Protein AF-A0A1I5VGD1-F1 (afdb_monomer_lite)

Foldseek 3Di:
DVVVDVDPVVVVVVVCVVPVPDDDDDDPDDDPVVVVVVVVVPPDPDPPPDDDDDPDDD

Secondary structure (DSSP, 8-state):
-TTTSSSHHHHHHHHHHHHTT-------PPPHHHHHHHHHHHSSPPPPSSPPPP----

Sequence (58 aa):
WNRVFPDPAMTLAAIDRLVHHATIVEMNVESYRRRTALERKRGPGRPPSHATPKTVAD

Structure (mmCIF, N/CA/C/O backbone):
data_AF-A0A1I5VGD1-F1
#
_entry.id   AF-A0A1I5VGD1-F1
#
loop_
_atom_site.group_PDB
_atom_site.id
_atom_site.type_symbol
_atom_site.label_atom_id
_atom_site.label_alt_id
_atom_site.label_comp_id
_atom_site.label_asym_id
_atom_site.label_entity_id
_atom_site.label_seq_id
_atom_site.pdbx_PDB_ins_code
_atom_site.Cartn_x
_atom_site.Cartn_y
_atom_site.Cartn_z
_atom_site.occupancy
_atom_site.B_iso_or_equiv
_atom_site.auth_seq_id
_atom_site.auth_comp_id
_atom_site.auth_asym_id
_atom_site.auth_atom_id
_atom_site.pdbx_PDB_model_num
ATOM 1 N N . TRP A 1 1 ? 7.125 -9.903 -3.523 1.00 83.44 1 TRP A N 1
ATOM 2 C CA . TRP A 1 1 ? 7.150 -9.523 -4.947 1.00 83.44 1 TRP A CA 1
ATOM 3 C C . TRP A 1 1 ? 7.717 -10.609 -5.851 1.00 83.44 1 TRP A C 1
ATOM 5 O O . TRP A 1 1 ? 6.983 -11.028 -6.726 1.00 83.44 1 TRP A O 1
ATOM 15 N N . ASN A 1 2 ? 8.893 -11.188 -5.576 1.00 84.56 2 ASN A N 1
ATOM 16 C CA . ASN A 1 2 ? 9.527 -12.238 -6.413 1.00 84.56 2 ASN A CA 1
ATOM 17 C C . ASN A 1 2 ? 8.737 -13.557 -6.605 1.00 84.56 2 ASN A C 1
ATOM 19 O O . ASN A 1 2 ? 9.162 -14.418 -7.359 1.00 84.56 2 ASN A O 1
ATOM 23 N N . ARG A 1 3 ? 7.626 -13.758 -5.881 1.00 89.88 3 ARG A N 1
ATOM 24 C CA . ARG A 1 3 ? 6.685 -14.882 -6.088 1.00 89.88 3 ARG A CA 1
ATOM 25 C C . ARG A 1 3 ? 5.418 -14.482 -6.849 1.00 89.88 3 ARG A C 1
ATOM 27 O O . ARG A 1 3 ? 4.651 -15.343 -7.249 1.00 89.88 3 ARG A O 1
ATOM 34 N N . VAL A 1 4 ? 5.167 -13.180 -6.944 1.00 90.38 4 VAL A N 1
ATOM 35 C CA . VAL A 1 4 ? 3.964 -12.579 -7.537 1.00 90.38 4 VAL A CA 1
ATOM 36 C C . VAL A 1 4 ? 4.274 -12.098 -8.949 1.00 90.38 4 VAL A C 1
ATOM 38 O O . VAL A 1 4 ? 3.447 -12.256 -9.838 1.00 90.38 4 VAL A O 1
ATOM 41 N N . PHE A 1 5 ? 5.478 -11.559 -9.156 1.00 91.19 5 PHE A N 1
ATOM 42 C CA . PHE A 1 5 ? 5.970 -11.156 -10.462 1.00 91.19 5 PHE A CA 1
ATOM 43 C C . PHE A 1 5 ? 7.139 -12.040 -10.903 1.00 91.19 5 PHE A C 1
ATOM 45 O O . PHE A 1 5 ? 7.975 -12.393 -10.065 1.00 91.19 5 PHE A O 1
ATOM 52 N N . PRO A 1 6 ? 7.197 -12.381 -12.201 1.00 88.44 6 PRO A N 1
ATOM 53 C CA . PRO A 1 6 ? 8.242 -13.218 -12.777 1.00 88.44 6 PRO A CA 1
ATOM 54 C C . PRO A 1 6 ? 9.614 -12.532 -12.777 1.00 88.44 6 PRO A C 1
ATOM 56 O O . PRO A 1 6 ? 10.624 -13.223 -12.679 1.00 88.44 6 PRO A O 1
ATOM 59 N N . ASP A 1 7 ? 9.663 -11.196 -12.831 1.00 92.19 7 ASP A N 1
ATOM 60 C CA . ASP A 1 7 ? 10.911 -10.438 -12.781 1.00 92.19 7 ASP A CA 1
ATOM 61 C C . ASP A 1 7 ? 10.769 -9.060 -12.081 1.00 92.19 7 ASP A C 1
ATOM 63 O O . ASP A 1 7 ? 9.658 -8.527 -11.919 1.00 92.19 7 ASP A O 1
ATOM 67 N N . PRO A 1 8 ? 11.890 -8.458 -11.632 1.00 92.50 8 PRO A N 1
ATOM 68 C CA . PRO A 1 8 ? 11.881 -7.155 -10.966 1.00 92.50 8 PRO A CA 1
ATOM 69 C C . PRO A 1 8 ? 11.450 -5.982 -11.858 1.00 92.50 8 PRO A C 1
ATOM 71 O O . PRO A 1 8 ? 10.828 -5.043 -11.357 1.00 92.50 8 PRO A O 1
ATOM 74 N N . ALA A 1 9 ? 11.745 -6.017 -13.162 1.00 94.00 9 ALA A N 1
ATOM 75 C CA . ALA A 1 9 ? 11.381 -4.937 -14.078 1.00 94.00 9 ALA A CA 1
ATOM 76 C C . ALA A 1 9 ? 9.857 -4.865 -14.257 1.00 94.00 9 ALA A C 1
ATOM 78 O O . ALA A 1 9 ? 9.282 -3.776 -14.243 1.00 94.00 9 ALA A O 1
ATOM 79 N N . MET A 1 10 ? 9.182 -6.015 -14.302 1.00 95.00 10 MET A N 1
ATOM 80 C CA . MET A 1 10 ? 7.723 -6.081 -14.292 1.00 95.00 10 MET A CA 1
ATOM 81 C C . MET A 1 10 ? 7.123 -5.496 -13.004 1.00 95.00 10 MET A C 1
ATOM 83 O O . MET A 1 10 ? 6.116 -4.792 -13.068 1.00 95.00 10 MET A O 1
ATOM 87 N N . THR A 1 11 ? 7.757 -5.725 -11.846 1.00 94.38 11 THR A N 1
ATOM 88 C CA . THR A 1 11 ? 7.321 -5.133 -10.565 1.00 94.38 11 THR A CA 1
ATOM 89 C C . THR A 1 11 ? 7.358 -3.603 -10.624 1.00 94.38 11 THR A C 1
ATOM 91 O O . THR A 1 11 ? 6.388 -2.950 -10.245 1.00 94.38 11 THR A O 1
ATOM 94 N N . LEU A 1 12 ? 8.454 -3.030 -11.135 1.00 95.00 12 LEU A N 1
ATOM 95 C CA . LEU A 1 12 ? 8.609 -1.580 -11.285 1.00 95.00 12 LEU A CA 1
ATOM 96 C C . LEU A 1 12 ? 7.591 -0.994 -12.263 1.00 95.00 12 LEU A C 1
ATOM 98 O O . LEU A 1 12 ? 6.932 -0.016 -11.927 1.00 95.00 12 LEU A O 1
ATOM 102 N N . ALA A 1 13 ? 7.405 -1.625 -13.425 1.00 95.56 13 ALA A N 1
ATOM 103 C CA . ALA A 1 13 ? 6.432 -1.175 -14.419 1.00 95.56 13 ALA A CA 1
ATOM 104 C C . ALA A 1 13 ? 4.990 -1.193 -13.882 1.00 95.56 13 ALA A C 1
ATOM 106 O O . ALA A 1 13 ? 4.180 -0.338 -14.238 1.00 95.56 13 ALA A O 1
ATOM 107 N N . ALA A 1 14 ? 4.654 -2.164 -13.027 1.00 94.75 14 ALA A N 1
ATOM 108 C CA . ALA A 1 14 ? 3.351 -2.219 -12.378 1.00 94.75 14 ALA A CA 1
ATOM 109 C C . ALA A 1 14 ? 3.183 -1.097 -11.342 1.00 94.75 14 ALA A C 1
ATOM 111 O O . ALA A 1 14 ? 2.151 -0.429 -11.339 1.00 94.75 14 ALA A O 1
ATOM 112 N N . ILE A 1 15 ? 4.191 -0.872 -10.492 1.00 95.25 15 ILE A N 1
ATOM 113 C CA . ILE A 1 15 ? 4.163 0.201 -9.489 1.00 95.25 15 ILE 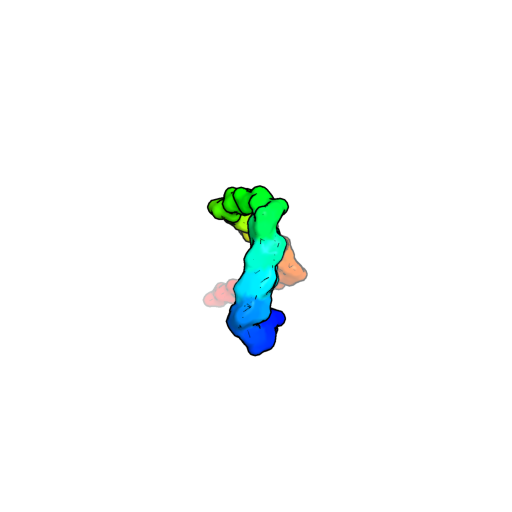A CA 1
ATOM 114 C C . ILE A 1 15 ? 4.042 1.564 -10.172 1.00 95.25 15 ILE A C 1
ATOM 116 O O . ILE A 1 15 ? 3.139 2.311 -9.819 1.00 95.25 15 ILE A O 1
ATOM 120 N N . ASP A 1 16 ? 4.885 1.851 -11.165 1.00 96.88 16 ASP A N 1
ATOM 121 C CA . ASP A 1 16 ? 4.908 3.115 -11.913 1.00 96.88 16 ASP A CA 1
ATOM 122 C C . ASP A 1 16 ? 3.519 3.502 -12.450 1.00 96.88 16 ASP A C 1
ATOM 124 O O . ASP A 1 16 ? 2.995 4.575 -12.146 1.00 96.88 16 ASP A O 1
ATOM 128 N N . ARG A 1 17 ? 2.854 2.570 -13.143 1.00 96.44 17 ARG A N 1
ATOM 129 C CA . ARG A 1 17 ? 1.500 2.782 -13.678 1.00 96.44 17 ARG A CA 1
ATOM 130 C C . ARG A 1 17 ? 0.456 2.993 -12.585 1.00 96.44 17 ARG A C 1
ATOM 132 O O . ARG A 1 17 ? -0.449 3.801 -12.765 1.00 96.44 17 ARG A O 1
ATOM 139 N N . LEU A 1 18 ? 0.557 2.260 -11.473 1.00 95.94 18 LEU A N 1
ATOM 140 C CA . LEU A 1 18 ? -0.384 2.377 -10.357 1.00 95.94 18 LEU A CA 1
ATOM 141 C C . LEU A 1 18 ? -0.247 3.716 -9.632 1.00 95.94 18 LEU A C 1
ATOM 143 O O . LEU A 1 18 ? -1.257 4.272 -9.212 1.00 95.94 18 LEU A O 1
ATOM 147 N N . VAL A 1 19 ? 0.974 4.232 -9.477 1.00 97.31 19 VAL A N 1
ATOM 148 C CA . VAL A 1 19 ? 1.218 5.467 -8.718 1.00 97.31 19 VAL A CA 1
ATOM 149 C C . VAL A 1 19 ? 1.060 6.739 -9.550 1.00 97.31 19 VAL A C 1
ATOM 151 O O . VAL A 1 19 ? 0.861 7.800 -8.966 1.00 97.31 19 VAL A O 1
ATOM 154 N N . HIS A 1 20 ? 1.090 6.651 -10.886 1.00 97.81 20 HIS A N 1
ATOM 155 C CA . HIS A 1 20 ? 1.072 7.807 -11.793 1.00 97.81 20 HIS A CA 1
ATOM 156 C C . HIS A 1 20 ? -0.064 8.813 -11.515 1.00 97.81 20 HIS A C 1
ATOM 158 O O . HIS A 1 20 ? 0.151 10.025 -11.538 1.00 97.81 20 HIS A O 1
ATOM 164 N N . HIS A 1 21 ? -1.262 8.318 -11.196 1.00 97.75 21 HIS A N 1
ATOM 165 C CA . HIS A 1 21 ? -2.423 9.137 -10.8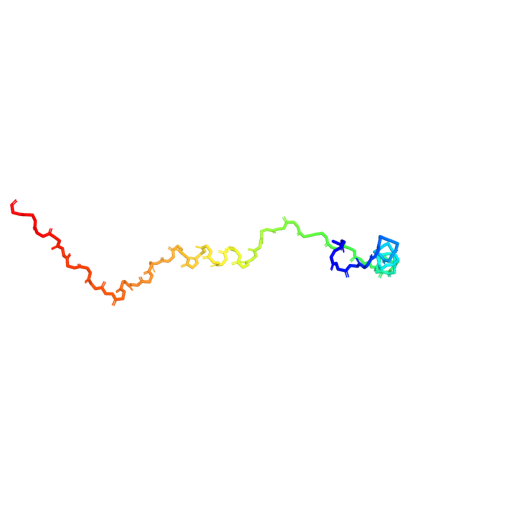31 1.00 97.75 21 HIS A CA 1
ATOM 166 C C . HIS A 1 21 ? -3.139 8.583 -9.593 1.00 97.75 21 HIS A C 1
ATOM 168 O O . HIS A 1 21 ? -4.361 8.444 -9.579 1.00 97.75 21 HIS A O 1
ATOM 174 N N . ALA A 1 22 ? -2.377 8.239 -8.554 1.00 97.25 22 ALA A N 1
ATOM 175 C CA . ALA A 1 22 ? -2.937 7.773 -7.291 1.00 97.25 22 ALA A CA 1
ATOM 176 C C . ALA A 1 22 ? -2.776 8.804 -6.173 1.00 97.25 22 ALA A C 1
ATOM 178 O O . ALA A 1 22 ? -1.754 9.475 -6.045 1.00 97.25 22 ALA A O 1
ATOM 179 N N . THR A 1 23 ? -3.773 8.862 -5.295 1.00 97.56 23 THR A N 1
ATOM 180 C CA . THR A 1 23 ? -3.614 9.440 -3.961 1.00 97.56 23 THR A CA 1
ATOM 181 C C . THR A 1 23 ? -3.273 8.311 -2.996 1.00 97.56 23 THR A C 1
ATOM 183 O O . THR A 1 23 ? -4.066 7.388 -2.813 1.00 97.56 23 THR A O 1
ATOM 186 N N . ILE A 1 24 ? -2.089 8.365 -2.389 1.00 96.06 24 ILE A N 1
ATOM 187 C CA . ILE A 1 24 ? -1.639 7.351 -1.431 1.00 96.06 24 ILE A CA 1
ATOM 188 C C . ILE A 1 24 ? -2.180 7.712 -0.047 1.00 96.06 24 ILE A C 1
ATOM 190 O O . ILE A 1 24 ? -1.892 8.788 0.473 1.00 96.06 24 ILE A O 1
ATOM 194 N N . VAL A 1 25 ? -2.950 6.803 0.552 1.00 95.69 25 VAL A N 1
ATOM 195 C CA . VAL A 1 25 ? -3.437 6.936 1.930 1.00 95.69 25 VAL A CA 1
ATOM 196 C C . VAL A 1 25 ? -2.652 5.986 2.820 1.00 95.69 25 VAL A C 1
ATOM 198 O O . VAL A 1 25 ? -2.730 4.767 2.670 1.00 95.69 25 VAL A O 1
ATOM 201 N N . GLU A 1 26 ? -1.901 6.543 3.761 1.00 94.38 26 GLU A N 1
ATOM 202 C CA . GLU A 1 26 ? -1.147 5.765 4.737 1.00 94.38 26 GLU A CA 1
ATOM 203 C C . GLU A 1 26 ? -2.027 5.424 5.946 1.00 94.38 26 GLU A C 1
ATOM 205 O O . GLU A 1 26 ? -2.632 6.296 6.568 1.00 94.38 26 GLU A O 1
ATOM 210 N N . MET A 1 27 ? -2.111 4.137 6.285 1.00 92.62 27 MET A N 1
ATOM 211 C CA . MET A 1 27 ? -2.933 3.641 7.388 1.00 92.62 27 MET A CA 1
ATOM 212 C C . MET A 1 27 ? -2.109 2.704 8.271 1.00 92.62 27 MET A C 1
ATOM 214 O O . MET A 1 27 ? -2.087 1.494 8.064 1.00 92.62 27 MET A O 1
ATOM 218 N N . ASN A 1 28 ? -1.465 3.259 9.295 1.00 91.62 28 ASN A N 1
ATOM 219 C CA . ASN A 1 28 ? -0.626 2.509 10.239 1.00 91.62 28 ASN A CA 1
ATOM 220 C C . ASN A 1 28 ? -1.370 2.159 11.535 1.00 91.62 28 ASN A C 1
ATOM 222 O O . ASN A 1 28 ? -0.851 2.325 12.637 1.00 91.62 28 ASN A O 1
ATOM 226 N N . VAL A 1 29 ? -2.621 1.717 11.416 1.00 93.19 29 VAL A N 1
ATOM 227 C CA . VAL A 1 29 ? -3.473 1.398 12.572 1.00 93.19 29 VAL A CA 1
ATOM 228 C C . VAL A 1 29 ? -3.483 -0.109 12.826 1.00 93.19 29 VAL A C 1
ATOM 230 O O . VAL A 1 29 ? -3.230 -0.917 11.931 1.00 93.19 29 VAL A O 1
ATOM 233 N N . GLU A 1 30 ? -3.797 -0.510 14.058 1.00 93.56 30 GLU A N 1
ATOM 234 C CA . GLU A 1 30 ? -4.030 -1.915 14.376 1.00 93.56 30 GLU A CA 1
ATOM 235 C C . GLU A 1 30 ? -5.117 -2.534 13.474 1.00 93.56 30 GLU A C 1
ATOM 237 O O . GLU A 1 30 ? -6.171 -1.946 13.220 1.00 93.56 30 GLU A O 1
ATOM 242 N N . SER A 1 31 ? -4.888 -3.782 13.051 1.00 95.06 31 SER A N 1
ATOM 243 C CA . SER A 1 31 ? -5.891 -4.585 12.353 1.00 95.06 31 SER A CA 1
ATOM 244 C C . SER A 1 31 ? -7.184 -4.696 13.165 1.00 95.06 31 SER A C 1
ATOM 246 O O . SER A 1 31 ? -7.223 -5.320 14.228 1.00 95.06 31 SER A O 1
ATOM 248 N N . TYR A 1 32 ? -8.278 -4.185 12.596 1.00 95.19 32 TYR A N 1
ATOM 249 C CA . TYR A 1 32 ? -9.625 -4.334 13.151 1.00 95.19 32 TYR A CA 1
ATOM 250 C C . TYR A 1 32 ? -9.945 -5.797 13.493 1.00 95.19 32 TYR A C 1
ATOM 252 O O . TYR A 1 32 ? -10.403 -6.102 14.591 1.00 95.19 32 TYR A O 1
ATOM 260 N N . ARG A 1 33 ? -9.629 -6.728 12.579 1.00 94.88 33 ARG A N 1
ATOM 261 C CA . ARG A 1 33 ? -9.902 -8.162 12.772 1.00 94.88 33 ARG A CA 1
ATOM 262 C C . ARG A 1 33 ? -9.136 -8.732 13.961 1.00 94.88 33 ARG A C 1
ATOM 264 O O . ARG A 1 33 ? -9.689 -9.542 14.702 1.00 94.88 33 ARG A O 1
ATOM 271 N N . ARG A 1 34 ? -7.881 -8.308 14.149 1.00 94.19 34 ARG A N 1
ATOM 272 C CA . ARG A 1 34 ? -7.070 -8.713 15.302 1.00 94.19 34 ARG A CA 1
ATOM 273 C C . ARG A 1 34 ? -7.708 -8.225 16.597 1.00 94.19 34 ARG A C 1
ATOM 275 O O . ARG A 1 34 ? -7.934 -9.045 17.485 1.00 94.19 34 ARG A O 1
ATOM 282 N N . ARG A 1 35 ? -8.054 -6.937 16.673 1.00 93.00 35 ARG A N 1
ATOM 283 C CA . ARG A 1 35 ? -8.721 -6.343 17.837 1.00 93.00 35 ARG A CA 1
ATOM 284 C C . ARG A 1 35 ? -10.017 -7.080 18.185 1.00 93.00 35 ARG A C 1
ATOM 286 O O . ARG A 1 35 ? -10.163 -7.543 19.310 1.00 93.00 35 ARG A O 1
ATOM 293 N N . THR A 1 36 ? -10.900 -7.305 17.212 1.00 93.31 36 THR A N 1
ATOM 294 C CA . THR A 1 36 ? -12.161 -8.034 17.431 1.00 93.31 36 THR A CA 1
ATOM 295 C C . THR A 1 36 ? -11.938 -9.488 17.854 1.00 93.31 36 THR A C 1
ATOM 297 O O . THR A 1 36 ? -12.668 -10.009 18.695 1.00 93.31 36 THR A O 1
ATOM 300 N N . ALA A 1 37 ? -10.929 -10.175 17.309 1.00 93.00 37 ALA A N 1
ATOM 301 C CA . ALA A 1 37 ? -10.598 -11.532 17.738 1.00 93.00 37 ALA A CA 1
ATOM 302 C C . ALA A 1 37 ? -10.102 -11.568 19.194 1.00 93.00 37 ALA A C 1
ATOM 304 O O . ALA A 1 37 ? -10.463 -12.478 19.939 1.00 93.00 37 ALA A O 1
ATOM 305 N N . LEU A 1 38 ? -9.307 -10.577 19.610 1.00 91.19 38 LEU A N 1
ATOM 306 C CA . LEU A 1 38 ? -8.867 -10.431 20.997 1.00 91.19 38 LEU A CA 1
ATOM 307 C C . LEU A 1 38 ? -10.040 -10.111 21.931 1.00 91.19 38 LEU A C 1
ATOM 309 O O . LEU A 1 38 ? -10.157 -10.741 22.976 1.00 91.19 38 LEU A O 1
ATOM 313 N N . GLU A 1 39 ? -10.939 -9.204 21.544 1.00 89.19 39 GLU A N 1
ATOM 314 C CA . GLU A 1 39 ? -12.168 -8.895 22.291 1.00 89.19 39 GLU A CA 1
ATOM 315 C C . GLU A 1 39 ? -13.049 -10.143 22.469 1.00 89.19 39 GLU A C 1
ATOM 317 O O . GLU A 1 39 ? -13.474 -10.444 23.582 1.00 89.19 39 GLU A O 1
ATOM 322 N N . ARG A 1 40 ? -13.242 -10.946 21.412 1.00 85.69 40 ARG A N 1
ATOM 323 C CA . ARG A 1 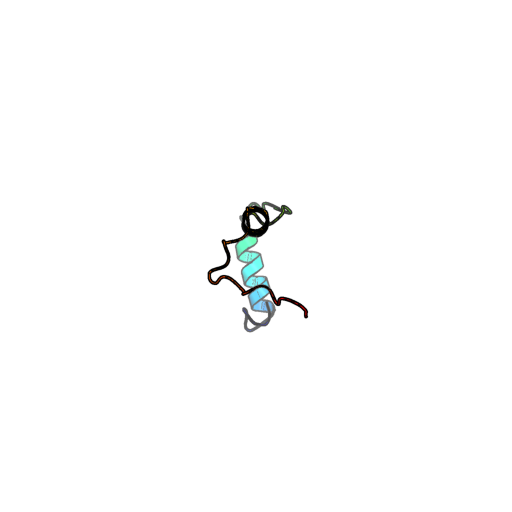40 ? -13.984 -12.219 21.492 1.00 85.69 40 ARG A CA 1
ATOM 324 C C . ARG A 1 40 ? -13.341 -13.232 22.438 1.00 85.69 40 ARG A C 1
ATOM 326 O O . ARG A 1 40 ? -14.058 -13.965 23.106 1.00 85.69 40 ARG A O 1
ATOM 333 N N . LYS A 1 41 ? -12.007 -13.277 22.507 1.00 82.31 41 LYS A N 1
ATOM 334 C CA . LYS A 1 41 ? -11.277 -14.138 23.455 1.00 82.31 41 LYS A CA 1
ATOM 335 C C . LYS A 1 41 ? -11.369 -13.652 24.906 1.00 82.31 41 LYS A C 1
ATOM 337 O O . LYS A 1 41 ? -11.141 -14.454 25.801 1.00 82.31 41 LYS A O 1
ATOM 342 N N . ARG A 1 42 ? -11.660 -12.365 25.133 1.00 78.94 42 ARG A N 1
ATOM 343 C CA . ARG A 1 42 ? -11.805 -11.765 26.472 1.00 78.94 42 ARG A CA 1
ATOM 344 C C . ARG A 1 42 ? -13.191 -11.974 27.090 1.00 78.94 42 ARG A C 1
ATOM 346 O O . ARG A 1 42 ? -13.325 -11.798 28.296 1.00 78.94 42 ARG A O 1
ATOM 353 N N . GLY A 1 43 ? -14.207 -12.329 26.299 1.00 70.69 43 GLY A N 1
ATOM 354 C CA . GLY A 1 43 ? -15.513 -12.746 26.825 1.00 70.69 43 GLY A CA 1
ATOM 355 C C . GLY A 1 43 ? -15.417 -14.054 27.625 1.00 70.69 43 GLY A C 1
ATOM 356 O O . GLY A 1 43 ? -14.388 -14.729 27.539 1.00 70.69 43 GLY A O 1
ATOM 357 N N . PRO A 1 44 ? -16.462 -14.437 28.390 1.00 68.00 44 PRO A N 1
ATOM 358 C CA . PRO A 1 44 ? -16.478 -15.727 29.067 1.00 68.00 44 PRO A CA 1
ATOM 359 C C . PRO A 1 44 ? -16.167 -16.800 28.026 1.00 68.00 44 PRO A C 1
ATOM 361 O O . PRO A 1 44 ? -16.845 -16.883 26.997 1.00 68.00 44 PRO A O 1
ATOM 364 N N . GLY A 1 45 ? -15.074 -17.538 28.245 1.00 69.12 45 GLY A N 1
ATOM 365 C CA . GLY A 1 45 ? -14.631 -18.577 27.324 1.00 69.12 45 GLY A CA 1
ATOM 366 C C . GLY A 1 45 ? -15.799 -19.496 26.981 1.00 69.12 45 GLY A C 1
ATOM 367 O O . GLY A 1 45 ? -16.707 -19.674 27.796 1.00 69.12 45 GLY A O 1
ATOM 368 N N . ARG A 1 46 ? -15.802 -20.056 25.764 1.00 66.69 46 ARG A N 1
ATOM 369 C CA . ARG A 1 46 ? -16.836 -21.014 25.353 1.00 66.69 46 ARG A CA 1
ATOM 370 C C . ARG A 1 46 ? -17.022 -22.033 26.487 1.00 66.69 46 ARG A C 1
ATOM 372 O O . ARG A 1 46 ? -16.015 -22.631 26.876 1.00 66.69 46 ARG A O 1
ATOM 3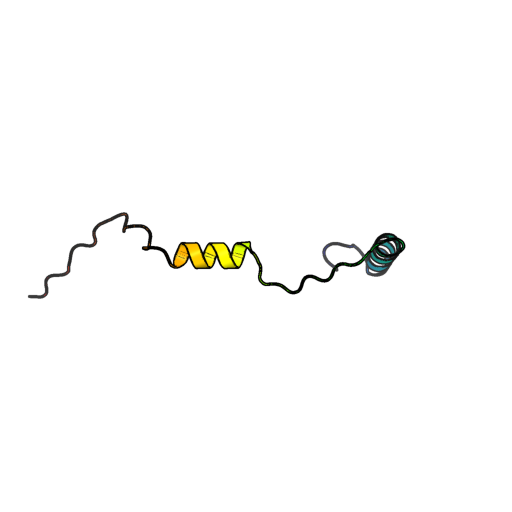79 N N . PRO A 1 47 ? -18.245 -22.210 27.029 1.00 68.88 47 PRO A N 1
ATOM 380 C CA . PRO A 1 47 ? -18.458 -23.154 28.112 1.00 68.88 47 PRO A CA 1
ATOM 381 C C . PRO A 1 47 ? -17.917 -24.520 27.680 1.00 68.88 47 PRO A C 1
ATOM 383 O O . PRO A 1 47 ? -18.082 -24.892 26.509 1.00 68.88 47 PRO A O 1
ATOM 386 N N . PRO A 1 48 ? -17.196 -25.223 28.568 1.00 68.12 48 PRO A N 1
ATOM 387 C CA . PRO A 1 48 ? -16.562 -26.482 28.221 1.00 68.12 48 PRO A CA 1
ATOM 388 C C . PRO A 1 48 ? -17.622 -27.439 27.671 1.00 68.12 48 PRO A C 1
ATOM 390 O O . PRO A 1 48 ? -18.661 -27.652 28.288 1.00 68.12 48 PRO A O 1
ATOM 393 N N . SER A 1 49 ? -17.364 -27.993 26.482 1.00 71.94 49 SER A N 1
ATOM 394 C CA . SER A 1 49 ? -18.297 -28.910 25.806 1.00 71.94 49 SER A CA 1
ATOM 395 C C . SER A 1 49 ? -18.486 -30.222 26.573 1.00 71.94 49 SER A C 1
ATOM 397 O O . SER A 1 49 ? -19.453 -30.939 26.336 1.00 71.94 49 SER A O 1
ATOM 399 N N . HIS A 1 50 ? -17.560 -30.537 27.478 1.00 74.12 50 HIS A N 1
ATOM 400 C CA . HIS A 1 50 ? -17.589 -31.719 28.323 1.00 74.12 50 HIS A CA 1
ATOM 401 C C . HIS A 1 50 ? -17.167 -31.336 29.740 1.00 74.12 50 HIS A C 1
ATOM 403 O O . HIS A 1 50 ? -16.199 -30.597 29.924 1.00 74.12 50 HIS A O 1
ATOM 409 N N . ALA A 1 51 ? -17.891 -31.843 30.736 1.00 70.81 51 ALA A N 1
ATOM 410 C CA . ALA A 1 51 ? -17.488 -31.741 32.129 1.00 70.81 51 ALA A CA 1
ATOM 411 C C . ALA A 1 51 ? -16.307 -32.690 32.372 1.00 70.81 51 ALA A C 1
ATOM 413 O O . ALA A 1 51 ? -16.442 -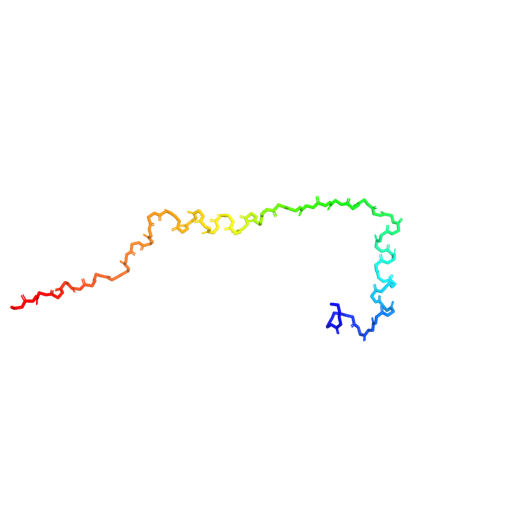33.901 32.206 1.00 70.81 51 ALA A O 1
ATOM 414 N N . THR A 1 52 ? -15.150 -32.156 32.757 1.00 70.81 52 THR A N 1
ATOM 415 C CA . THR A 1 52 ? -14.048 -32.976 33.267 1.00 70.81 52 THR A CA 1
ATOM 416 C C . THR A 1 52 ? -14.414 -33.431 34.683 1.00 70.81 52 THR A C 1
ATOM 418 O O . THR A 1 52 ? -14.688 -32.574 35.530 1.00 70.81 52 THR A O 1
ATOM 421 N N . PRO A 1 53 ? -14.457 -34.743 34.974 1.00 74.06 53 PRO A N 1
ATOM 422 C CA . PRO A 1 53 ? -14.671 -35.209 36.336 1.00 74.06 53 PRO A CA 1
ATOM 423 C C . PRO A 1 53 ? -13.515 -34.728 37.220 1.00 74.06 53 PRO A C 1
ATOM 425 O O . PRO A 1 53 ? -12.350 -34.774 36.826 1.00 74.06 53 PRO A O 1
ATOM 428 N N . LYS A 1 54 ? -13.847 -34.217 38.407 1.00 64.19 54 LYS A N 1
ATOM 429 C CA . LYS A 1 54 ? -12.853 -33.818 39.406 1.00 64.19 54 LYS A CA 1
ATOM 430 C C . LYS A 1 54 ? -12.141 -35.083 39.885 1.00 64.19 54 LYS A C 1
ATOM 432 O O . LYS A 1 54 ? -12.810 -35.992 40.369 1.00 64.19 54 LYS A O 1
ATOM 437 N N . THR A 1 55 ? -10.816 -35.138 39.763 1.00 65.81 55 THR A N 1
ATOM 438 C CA . THR A 1 55 ? -10.014 -36.171 40.427 1.00 65.81 55 THR A CA 1
ATOM 439 C C . THR A 1 55 ? -10.159 -35.967 41.931 1.00 65.81 55 THR A C 1
ATOM 441 O O . THR A 1 55 ? -9.664 -34.981 42.475 1.00 65.81 55 THR A O 1
ATOM 444 N N . VAL A 1 56 ? -10.905 -36.853 42.584 1.00 59.16 56 VAL A N 1
ATOM 445 C CA . VAL A 1 56 ? -10.945 -36.945 44.043 1.00 59.16 56 VAL A CA 1
ATOM 446 C C . VAL A 1 56 ? -9.643 -37.634 44.444 1.00 59.16 56 VAL A C 1
ATOM 448 O O . VAL A 1 56 ? -9.371 -38.731 43.965 1.00 59.16 56 VAL A O 1
ATOM 451 N N . ALA A 1 57 ? -8.794 -36.943 45.202 1.00 57.84 57 ALA A N 1
ATOM 452 C CA . ALA A 1 57 ? -7.612 -37.546 45.805 1.00 57.84 57 ALA A CA 1
ATOM 453 C C . ALA A 1 57 ? -8.047 -38.293 47.074 1.00 57.84 57 ALA A C 1
ATOM 455 O O . ALA A 1 57 ? -8.760 -37.698 47.887 1.00 57.84 57 ALA A O 1
ATOM 456 N N . ASP A 1 58 ? -7.653 -39.565 47.181 1.00 49.72 58 ASP A N 1
ATOM 457 C CA . ASP A 1 58 ? -7.709 -40.371 48.413 1.00 49.72 58 ASP A CA 1
ATOM 458 C C . ASP A 1 58 ? -6.698 -39.869 49.458 1.00 49.72 58 ASP A C 1
ATOM 460 O O . ASP A 1 58 ? -5.595 -39.423 49.051 1.00 49.72 58 ASP A O 1
#

pLDDT: mean 85.63, std 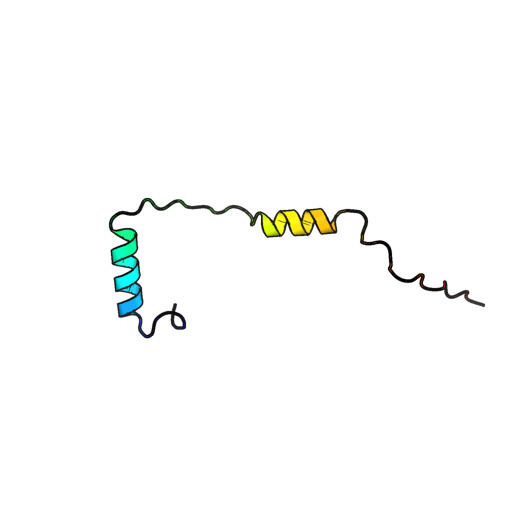12.59, range [49.72, 97.81]

Radius of gyration: 25.06 Å; chains: 1; bounding box: 30×50×63 Å